Protein AF-A0A536PGT2-F1 (afdb_monomer_lite)

Foldseek 3Di:
DDDQPWDKDFDDPDVCLQVVCVVCVVVCVVVVWDFLDADPQWTWTDDDQKIWTWHGADPVGTIMITITRRPDDTRD

Secondary structure (DSSP, 8-state):
------EEEE---GGGGGSHHHHHHHHHHHTT-EEEEEETTEEEEEETTEEEEEEPPPTTPPPEEEEEE-SS-S--

Radius of gyration: 12.36 Å; chains: 1; bounding box: 36×23×28 Å

Structure (mmCIF, N/CA/C/O backbone):
data_AF-A0A536PGT2-F1
#
_entry.id   AF-A0A536PGT2-F1
#
loop_
_atom_site.group_PDB
_atom_site.id
_atom_site.type_symbol
_atom_site.label_atom_id
_atom_site.label_alt_id
_atom_site.label_comp_id
_atom_site.label_asym_id
_atom_site.label_entity_id
_atom_site.label_seq_id
_atom_site.pdbx_PDB_ins_code
_atom_site.Cartn_x
_atom_site.Cartn_y
_atom_site.Cartn_z
_atom_site.occupancy
_atom_site.B_iso_or_equiv
_atom_site.auth_seq_id
_atom_site.auth_comp_id
_atom_site.auth_asym_id
_atom_site.auth_atom_id
_atom_site.pdbx_PDB_model_num
ATOM 1 N N . MET A 1 1 ? -25.463 -9.230 -3.715 1.00 38.12 1 MET A N 1
ATOM 2 C CA . MET A 1 1 ? -24.019 -9.396 -3.440 1.00 38.12 1 MET A CA 1
ATOM 3 C C . MET A 1 1 ? -23.423 -8.008 -3.342 1.00 38.12 1 MET A C 1
ATOM 5 O O . MET A 1 1 ? -23.613 -7.233 -4.266 1.00 38.12 1 MET A O 1
ATOM 9 N N . ILE A 1 2 ? -22.843 -7.654 -2.196 1.00 45.56 2 ILE A N 1
ATOM 10 C CA . ILE A 1 2 ? -22.381 -6.289 -1.934 1.00 45.56 2 ILE A CA 1
ATOM 11 C C . ILE A 1 2 ? -21.017 -6.114 -2.604 1.00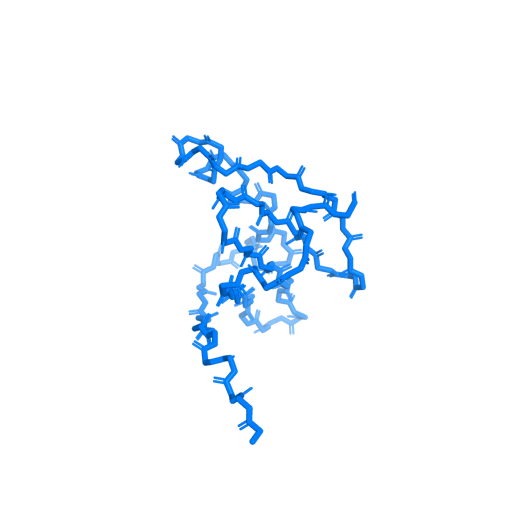 45.56 2 ILE A C 1
ATOM 13 O O . ILE A 1 2 ? -20.041 -6.710 -2.154 1.00 45.56 2 ILE A O 1
ATOM 17 N N . ALA A 1 3 ? -20.963 -5.337 -3.684 1.00 48.22 3 ALA A N 1
ATOM 18 C CA . ALA A 1 3 ? -19.703 -4.823 -4.193 1.00 48.22 3 ALA A CA 1
ATOM 19 C C . ALA A 1 3 ? -19.176 -3.831 -3.148 1.00 48.22 3 ALA A C 1
ATOM 21 O O . ALA A 1 3 ? -19.745 -2.767 -2.925 1.00 48.22 3 ALA A O 1
ATOM 22 N N . SER A 1 4 ? -18.151 -4.234 -2.402 1.00 53.47 4 SER A N 1
ATOM 23 C CA . SER A 1 4 ? -17.353 -3.297 -1.620 1.00 53.47 4 SER A CA 1
ATOM 24 C C . SER A 1 4 ? -16.513 -2.513 -2.624 1.00 53.47 4 SER A C 1
ATOM 26 O O . SER A 1 4 ? -15.418 -2.957 -2.976 1.00 53.47 4 SER A O 1
ATOM 28 N N . ASP A 1 5 ? -17.057 -1.412 -3.140 1.00 66.00 5 ASP A N 1
ATOM 29 C CA . ASP A 1 5 ? -16.394 -0.530 -4.105 1.00 66.00 5 ASP A CA 1
ATOM 30 C C . ASP A 1 5 ? -15.231 0.198 -3.420 1.00 66.00 5 ASP A C 1
ATOM 32 O O . ASP A 1 5 ? -15.319 1.351 -3.008 1.00 66.00 5 ASP A O 1
ATOM 36 N N . GLY A 1 6 ? -14.137 -0.528 -3.208 1.00 71.62 6 GLY A N 1
ATOM 37 C CA . GLY A 1 6 ? -12.868 0.064 -2.832 1.00 71.62 6 GLY A CA 1
ATOM 38 C C . GLY A 1 6 ? -12.322 0.899 -3.978 1.00 71.62 6 GLY A C 1
ATOM 39 O O . GLY A 1 6 ? -12.422 0.503 -5.142 1.00 71.62 6 GLY A O 1
ATOM 40 N N . THR A 1 7 ? -11.713 2.031 -3.654 1.00 85.00 7 THR A N 1
ATOM 41 C CA . THR A 1 7 ? -11.086 2.883 -4.658 1.00 85.00 7 THR A CA 1
ATOM 42 C C . THR A 1 7 ? -9.659 2.412 -4.895 1.00 85.00 7 THR A C 1
ATOM 44 O O . THR A 1 7 ? -8.882 2.239 -3.954 1.00 85.00 7 THR A O 1
ATOM 47 N N . THR A 1 8 ? -9.317 2.197 -6.163 1.00 88.88 8 THR A N 1
ATOM 48 C CA . THR A 1 8 ? -7.956 1.865 -6.589 1.00 88.88 8 THR A CA 1
ATOM 49 C C . THR A 1 8 ? -7.378 3.038 -7.363 1.00 88.88 8 THR A C 1
ATOM 51 O O . THR A 1 8 ? -7.955 3.468 -8.362 1.00 88.88 8 THR A O 1
ATOM 54 N N . TRP A 1 9 ? -6.212 3.508 -6.938 1.00 89.00 9 TRP A N 1
ATOM 55 C CA . TRP A 1 9 ? -5.426 4.517 -7.632 1.00 89.00 9 TRP A CA 1
ATOM 56 C C . TRP A 1 9 ? -4.143 3.904 -8.181 1.00 89.00 9 TRP A C 1
ATOM 58 O O . TRP A 1 9 ? -3.550 3.009 -7.580 1.00 89.00 9 TRP A O 1
ATOM 68 N N . ARG A 1 10 ? -3.710 4.423 -9.327 1.00 90.19 10 ARG A N 1
ATOM 69 C CA . ARG A 1 10 ? -2.342 4.278 -9.824 1.00 90.19 10 ARG A CA 1
ATOM 70 C C . ARG A 1 10 ? -1.644 5.604 -9.613 1.00 90.19 10 ARG A C 1
ATOM 72 O O . ARG A 1 10 ? -2.247 6.649 -9.854 1.00 90.19 10 ARG A O 1
ATOM 79 N N . PHE A 1 11 ? -0.408 5.552 -9.162 1.00 84.75 11 PHE A N 1
ATOM 80 C CA . PHE A 1 11 ? 0.387 6.736 -8.883 1.00 84.75 11 PHE A CA 1
ATOM 81 C C . PHE A 1 11 ? 1.809 6.498 -9.370 1.00 84.75 11 PHE A C 1
ATOM 83 O O . PHE A 1 11 ? 2.223 5.355 -9.530 1.00 84.75 11 PHE A O 1
ATOM 90 N N . ASP A 1 12 ? 2.518 7.581 -9.660 1.00 88.31 12 ASP A N 1
ATOM 91 C CA . ASP A 1 12 ? 3.893 7.532 -10.138 1.00 88.31 12 ASP A CA 1
ATOM 92 C C . ASP A 1 12 ? 4.825 8.074 -9.053 1.00 88.31 12 ASP A C 1
ATOM 94 O O . ASP A 1 12 ? 4.774 9.253 -8.701 1.00 88.31 12 ASP A O 1
ATOM 98 N N . CYS A 1 13 ? 5.649 7.186 -8.507 1.00 83.56 13 CYS A N 1
ATOM 99 C CA . CYS A 1 13 ? 6.741 7.476 -7.583 1.00 83.56 13 CYS A CA 1
ATOM 100 C C . CYS A 1 13 ? 8.090 7.649 -8.306 1.00 83.56 13 CYS A C 1
ATOM 102 O O . CYS A 1 13 ? 9.128 7.774 -7.655 1.00 83.56 13 CYS A O 1
ATOM 104 N N . GLY A 1 14 ? 8.108 7.645 -9.642 1.00 85.31 14 GLY A N 1
ATOM 105 C CA . GLY A 1 14 ? 9.315 7.775 -10.449 1.00 85.31 14 GLY A CA 1
ATOM 106 C C . GLY A 1 14 ? 10.276 6.605 -10.237 1.00 85.31 14 GLY A C 1
ATOM 107 O O . GLY A 1 14 ? 9.926 5.444 -10.454 1.00 85.31 14 GLY A O 1
ATOM 108 N N . ALA A 1 15 ? 11.503 6.907 -9.802 1.00 85.44 15 ALA A N 1
ATOM 109 C CA . ALA A 1 15 ? 12.529 5.895 -9.533 1.00 85.44 15 ALA A CA 1
ATOM 110 C C . ALA A 1 15 ? 12.133 4.915 -8.411 1.00 85.44 15 ALA A C 1
ATOM 112 O O . ALA A 1 15 ? 12.609 3.783 -8.394 1.00 85.44 15 ALA A O 1
ATOM 113 N N . GLU A 1 16 ? 11.217 5.320 -7.528 1.00 85.94 16 GLU A N 1
ATOM 114 C CA . GLU A 1 16 ? 10.758 4.517 -6.393 1.00 85.94 16 GLU A CA 1
ATOM 115 C C . GLU A 1 16 ? 9.516 3.676 -6.719 1.00 85.94 16 GLU A C 1
ATOM 117 O O . GLU A 1 16 ? 8.918 3.108 -5.816 1.00 85.94 16 GLU A O 1
ATOM 122 N N . ASN A 1 17 ? 9.103 3.555 -7.989 1.00 85.62 17 ASN A N 1
ATOM 123 C CA . ASN A 1 17 ? 7.934 2.740 -8.361 1.00 85.62 17 ASN A CA 1
ATOM 124 C C . ASN A 1 17 ? 8.039 1.272 -7.911 1.00 85.62 17 ASN A C 1
ATOM 126 O O . ASN A 1 17 ? 7.011 0.653 -7.662 1.00 85.62 17 ASN A O 1
ATOM 130 N N . ALA A 1 18 ? 9.257 0.735 -7.786 1.00 85.94 18 ALA A N 1
ATOM 131 C CA . ALA A 1 18 ? 9.515 -0.619 -7.289 1.00 85.94 18 ALA A CA 1
ATOM 132 C C . ALA A 1 18 ? 9.617 -0.722 -5.749 1.00 85.94 18 ALA A C 1
ATOM 134 O O . ALA A 1 18 ? 9.736 -1.832 -5.237 1.00 85.94 18 ALA A O 1
ATOM 135 N N . ASN A 1 19 ? 9.619 0.413 -5.034 1.00 88.00 19 ASN A N 1
ATOM 136 C CA . ASN A 1 19 ? 9.696 0.522 -3.568 1.00 88.00 19 ASN A CA 1
ATOM 137 C C . ASN A 1 19 ? 8.672 1.546 -3.016 1.00 88.00 19 ASN A C 1
ATOM 139 O O . ASN A 1 19 ? 8.900 2.217 -2.003 1.00 88.00 19 ASN A O 1
ATOM 143 N N . ALA A 1 20 ? 7.541 1.698 -3.692 1.00 89.69 20 ALA A N 1
ATOM 144 C CA . ALA A 1 20 ? 6.463 2.628 -3.421 1.00 89.69 20 ALA A CA 1
ATOM 145 C C . ALA A 1 20 ? 5.910 2.498 -1.997 1.00 89.69 20 ALA A C 1
ATOM 147 O O . ALA A 1 20 ? 5.590 3.514 -1.380 1.00 89.69 20 ALA A O 1
ATOM 148 N N . ALA A 1 21 ? 5.831 1.294 -1.424 1.00 90.19 21 ALA A N 1
ATOM 149 C CA . ALA A 1 21 ? 5.410 1.112 -0.038 1.00 90.19 21 ALA A CA 1
ATOM 150 C C . ALA A 1 21 ? 6.376 1.782 0.945 1.00 90.19 21 ALA A C 1
ATOM 152 O O . ALA A 1 21 ? 5.933 2.459 1.875 1.00 90.19 21 ALA A O 1
ATOM 153 N N . ALA A 1 22 ? 7.687 1.649 0.723 1.00 89.69 22 ALA A N 1
ATOM 154 C CA . ALA A 1 22 ? 8.698 2.307 1.545 1.00 89.69 22 ALA A CA 1
ATOM 155 C C . ALA A 1 22 ? 8.673 3.830 1.350 1.00 89.69 22 ALA A C 1
ATOM 157 O O . ALA A 1 22 ? 8.755 4.572 2.330 1.00 89.69 22 ALA A O 1
ATOM 158 N N . ALA A 1 23 ? 8.487 4.294 0.111 1.00 90.50 23 ALA A N 1
ATOM 159 C CA . ALA A 1 23 ? 8.378 5.716 -0.208 1.00 90.50 23 ALA A CA 1
ATOM 160 C C . ALA A 1 23 ? 7.133 6.373 0.419 1.00 90.50 23 ALA A C 1
ATOM 162 O O . ALA A 1 23 ? 7.201 7.504 0.899 1.00 90.50 23 ALA A O 1
ATOM 163 N N . LEU A 1 24 ? 6.000 5.663 0.459 1.00 89.00 24 LEU A N 1
ATOM 164 C CA . LEU A 1 24 ? 4.747 6.154 1.041 1.00 89.00 24 LEU A CA 1
ATOM 165 C C . LEU A 1 24 ? 4.662 5.977 2.562 1.00 89.00 24 LEU A C 1
ATOM 167 O O . LEU A 1 24 ? 3.869 6.664 3.211 1.00 89.00 24 LEU A O 1
ATOM 171 N N . ALA A 1 25 ? 5.468 5.092 3.153 1.00 91.25 25 ALA A N 1
ATOM 172 C CA . ALA A 1 25 ? 5.409 4.774 4.577 1.00 91.25 25 ALA A CA 1
ATOM 173 C C . ALA A 1 25 ? 5.490 6.001 5.513 1.00 91.25 25 ALA A C 1
ATOM 175 O O . ALA A 1 25 ? 4.712 6.044 6.470 1.00 91.25 25 ALA A O 1
ATOM 176 N N . PRO A 1 26 ? 6.366 7.006 5.294 1.00 92.94 26 PRO A N 1
ATOM 177 C CA . PRO A 1 26 ? 6.405 8.204 6.135 1.00 92.94 26 PRO A CA 1
ATOM 178 C C . PRO A 1 26 ? 5.094 8.998 6.082 1.00 92.94 26 PRO A C 1
ATOM 180 O O . PRO A 1 26 ? 4.511 9.286 7.125 1.00 92.94 26 PRO A O 1
ATOM 183 N N . ALA A 1 27 ? 4.577 9.259 4.878 1.00 91.88 27 ALA A N 1
ATOM 184 C CA . ALA A 1 27 ? 3.347 10.025 4.682 1.00 91.88 27 ALA A CA 1
ATOM 185 C C . ALA A 1 27 ? 2.113 9.309 5.257 1.00 91.88 27 ALA A C 1
ATOM 187 O O . ALA A 1 27 ? 1.189 9.950 5.760 1.00 91.88 27 ALA A O 1
ATOM 188 N N . LEU A 1 28 ? 2.086 7.974 5.204 1.00 91.88 28 LEU A N 1
ATOM 189 C CA . LEU A 1 28 ? 1.027 7.168 5.813 1.00 91.88 28 LEU A CA 1
ATOM 190 C C . LEU A 1 28 ? 1.075 7.247 7.341 1.00 91.88 28 LEU A C 1
ATOM 192 O O . LEU A 1 28 ? 0.037 7.462 7.971 1.00 91.88 28 LEU A O 1
ATOM 196 N N . LYS A 1 29 ? 2.268 7.156 7.938 1.00 93.25 29 LYS A N 1
ATOM 197 C CA . LYS A 1 29 ? 2.456 7.316 9.389 1.00 93.25 29 LYS A CA 1
ATOM 198 C C . LYS A 1 29 ? 2.037 8.706 9.869 1.00 93.25 29 LYS A C 1
ATOM 200 O O . LYS A 1 29 ? 1.313 8.802 10.855 1.00 93.25 29 LYS A O 1
ATOM 205 N N . GLU A 1 30 ? 2.424 9.765 9.159 1.00 95.62 30 GLU A N 1
ATOM 206 C CA . GLU A 1 30 ? 2.014 11.147 9.468 1.00 95.62 30 GLU A CA 1
ATOM 207 C C . GLU A 1 30 ? 0.493 11.328 9.424 1.00 95.62 30 GLU A C 1
ATOM 209 O O . GLU A 1 30 ? -0.090 12.036 10.242 1.00 95.62 30 GLU A O 1
ATOM 214 N N . GLN A 1 31 ? -0.173 10.627 8.506 1.00 91.75 31 GLN A N 1
ATOM 215 C CA . GLN A 1 31 ? -1.628 10.614 8.396 1.00 91.75 31 GLN A CA 1
ATOM 216 C C . GLN A 1 31 ? -2.313 9.661 9.392 1.00 91.75 31 GLN A C 1
ATOM 218 O O . GLN A 1 31 ? -3.541 9.532 9.357 1.00 91.75 31 GLN A O 1
ATOM 223 N N . GLY A 1 32 ? -1.569 8.998 10.281 1.00 92.06 32 GLY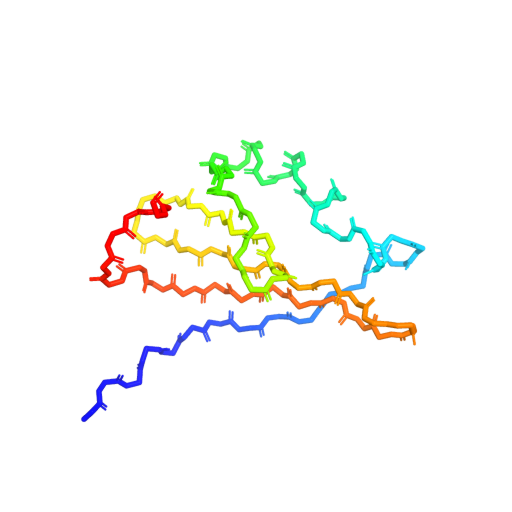 A N 1
ATOM 224 C CA . GLY A 1 32 ? -2.106 8.115 11.319 1.00 92.06 32 GLY A CA 1
ATOM 225 C C . GLY A 1 32 ? -2.519 6.726 10.826 1.00 92.06 32 GLY A C 1
ATOM 226 O O . GLY A 1 32 ? -3.354 6.082 11.459 1.00 92.06 32 GLY A O 1
ATOM 227 N N . TRP A 1 33 ? -1.984 6.271 9.693 1.00 92.12 33 TRP A N 1
ATOM 228 C CA . TRP A 1 33 ? -2.107 4.878 9.268 1.00 92.12 33 TRP A CA 1
ATOM 229 C C . TRP A 1 33 ? -1.093 4.005 10.006 1.00 92.12 33 TRP A C 1
ATOM 231 O O . TRP A 1 33 ? 0.046 4.407 10.245 1.00 92.12 33 TRP A O 1
ATOM 241 N N . THR A 1 34 ? -1.502 2.784 10.333 1.00 91.44 34 THR A N 1
ATOM 242 C CA . THR A 1 34 ? -0.666 1.790 11.011 1.00 91.44 34 THR A CA 1
ATOM 243 C C . THR A 1 34 ? -0.292 0.688 10.033 1.00 91.44 34 THR A C 1
ATOM 245 O O . THR A 1 34 ? -1.166 0.155 9.357 1.00 91.44 34 THR A O 1
ATOM 248 N N . PHE A 1 35 ? 0.992 0.344 9.943 1.00 90.81 35 PHE A N 1
ATOM 249 C CA . PHE A 1 35 ? 1.440 -0.760 9.096 1.00 90.81 35 PHE A CA 1
ATOM 250 C C . PHE A 1 35 ? 1.004 -2.101 9.695 1.00 90.81 35 PHE A C 1
ATOM 252 O O . PHE A 1 35 ? 1.318 -2.394 10.847 1.00 90.81 35 PHE A O 1
ATOM 259 N N . CYS A 1 36 ? 0.290 -2.897 8.904 1.00 87.69 36 CYS A N 1
ATOM 260 C CA . CYS A 1 36 ? -0.258 -4.194 9.289 1.00 87.69 36 CYS A CA 1
ATOM 261 C C . CYS A 1 36 ? 0.661 -5.375 8.937 1.00 87.69 36 CYS A C 1
ATOM 263 O O . CYS A 1 36 ? 0.416 -6.490 9.386 1.00 87.6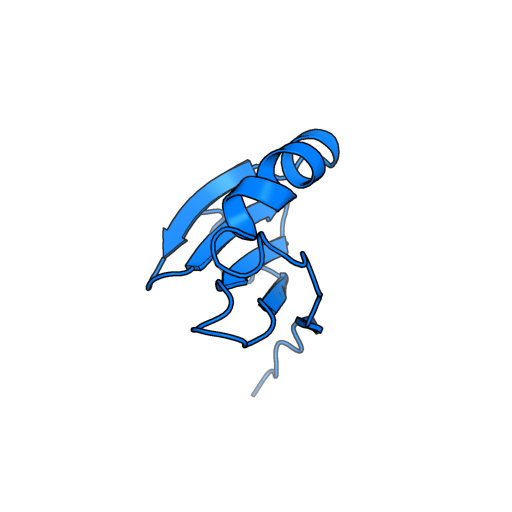9 36 CYS A O 1
ATOM 265 N N . GLY A 1 37 ? 1.671 -5.156 8.089 1.00 88.19 37 GLY A N 1
ATOM 266 C CA . GLY A 1 37 ? 2.491 -6.212 7.494 1.00 88.19 37 GLY A CA 1
ATOM 267 C C . GLY A 1 37 ? 2.276 -6.359 5.987 1.00 88.19 37 GLY A C 1
ATOM 268 O O . GLY A 1 37 ? 1.434 -5.689 5.387 1.00 88.19 37 GLY A O 1
ATOM 269 N N . ASP A 1 38 ? 3.051 -7.253 5.377 1.00 87.75 38 ASP A N 1
ATOM 270 C CA . ASP A 1 38 ? 2.958 -7.563 3.951 1.00 87.75 38 ASP A CA 1
ATOM 271 C C . ASP A 1 38 ? 2.076 -8.796 3.716 1.00 87.75 38 ASP A C 1
ATOM 273 O O . ASP A 1 38 ? 2.335 -9.887 4.225 1.00 87.75 38 ASP A O 1
ATOM 277 N N . LEU A 1 39 ? 1.020 -8.628 2.921 1.00 81.38 39 LEU A N 1
ATOM 278 C CA . LEU A 1 39 ? 0.021 -9.646 2.615 1.00 81.38 39 LEU A CA 1
ATOM 279 C C . LEU A 1 39 ? -0.008 -9.930 1.121 1.00 81.38 39 LEU A C 1
ATOM 281 O O . LEU A 1 39 ? -0.318 -9.055 0.316 1.00 81.38 39 LEU A O 1
ATOM 285 N N . ALA A 1 40 ? 0.292 -11.177 0.751 1.00 79.50 40 ALA A N 1
ATOM 286 C CA . ALA A 1 40 ? 0.309 -11.628 -0.642 1.00 79.50 40 ALA A CA 1
ATOM 287 C C . ALA A 1 40 ? 1.146 -10.717 -1.572 1.00 79.50 40 ALA A C 1
ATOM 289 O O . ALA A 1 40 ? 0.757 -10.469 -2.710 1.00 79.50 40 ALA A O 1
ATOM 290 N N . GLY A 1 41 ? 2.279 -10.205 -1.073 1.00 79.44 41 GLY A N 1
ATOM 291 C CA . GLY A 1 41 ? 3.166 -9.306 -1.823 1.00 79.44 41 GLY A CA 1
ATOM 292 C C . GLY A 1 41 ? 2.720 -7.840 -1.861 1.00 79.44 41 GLY A C 1
ATOM 293 O O . GLY A 1 41 ? 3.192 -7.093 -2.711 1.00 79.44 41 GLY A O 1
ATOM 294 N N . ARG A 1 42 ? 1.807 -7.429 -0.970 1.00 86.88 42 ARG A N 1
ATOM 295 C CA . ARG A 1 42 ? 1.325 -6.047 -0.839 1.00 86.88 42 ARG A CA 1
ATOM 296 C C . ARG A 1 42 ? 1.490 -5.550 0.584 1.00 86.88 42 ARG A C 1
ATOM 298 O O . ARG A 1 42 ? 1.088 -6.246 1.513 1.00 86.88 42 ARG A O 1
ATOM 305 N N . SER A 1 43 ? 1.949 -4.322 0.759 1.00 90.44 43 SER A N 1
ATOM 306 C CA . SER A 1 43 ? 1.999 -3.698 2.079 1.00 90.44 43 SER A CA 1
ATOM 307 C C . SER A 1 43 ? 0.606 -3.259 2.516 1.00 90.44 43 SER A C 1
ATOM 309 O O . SER A 1 43 ? -0.048 -2.467 1.832 1.00 90.44 43 SER A O 1
ATOM 311 N N . ALA A 1 44 ? 0.147 -3.770 3.656 1.00 91.19 44 ALA A N 1
ATOM 312 C CA . ALA A 1 44 ? -1.157 -3.457 4.221 1.00 91.19 44 ALA A CA 1
ATOM 313 C C . ALA A 1 44 ? -1.048 -2.398 5.326 1.00 91.19 44 ALA A C 1
ATOM 315 O O . ALA A 1 44 ? -0.150 -2.436 6.168 1.00 91.19 44 ALA A O 1
ATOM 316 N N . TRP A 1 45 ? -1.987 -1.454 5.328 1.00 91.25 45 TRP A N 1
ATOM 317 C CA . TRP A 1 45 ? -2.055 -0.343 6.273 1.00 91.25 45 TRP A CA 1
ATOM 318 C C . TRP A 1 45 ? -3.483 -0.149 6.773 1.00 91.25 45 TRP A C 1
ATOM 320 O O . TRP A 1 45 ? -4.410 -0.090 5.972 1.00 91.25 45 TRP A O 1
ATOM 330 N N . GLY A 1 46 ? -3.665 -0.007 8.081 1.00 90.25 46 GLY A N 1
ATOM 331 C CA . GLY A 1 46 ? -4.969 0.135 8.723 1.00 90.25 46 GLY A CA 1
ATOM 332 C C . GLY A 1 46 ? -5.173 1.518 9.333 1.00 90.25 46 GLY A C 1
ATOM 333 O O . GLY A 1 46 ? -4.244 2.110 9.892 1.00 90.25 46 GLY A O 1
ATOM 334 N N . LYS A 1 47 ? -6.403 2.032 9.248 1.00 89.31 47 LYS A N 1
ATOM 335 C CA . LYS A 1 47 ? -6.848 3.245 9.947 1.00 89.31 47 LYS A CA 1
ATOM 336 C C . LYS A 1 47 ? -8.348 3.179 10.234 1.00 89.31 47 LYS A C 1
ATOM 338 O O . LYS A 1 47 ? -9.178 3.444 9.364 1.00 89.31 47 LYS A O 1
ATOM 343 N N . GLY A 1 48 ? -8.706 2.876 11.480 1.00 85.81 48 GLY A N 1
ATOM 344 C CA . GLY A 1 48 ? -10.105 2.738 11.889 1.00 85.81 48 GLY A CA 1
ATOM 345 C C . GLY A 1 48 ? -10.770 1.550 11.193 1.00 85.81 48 GLY A C 1
ATOM 346 O O . GLY A 1 48 ? -10.394 0.421 11.458 1.00 85.81 48 GLY A O 1
ATOM 347 N N . ALA A 1 49 ? -11.747 1.819 10.323 1.00 83.69 49 ALA A N 1
ATOM 348 C CA . ALA A 1 49 ? -12.448 0.814 9.513 1.00 83.69 49 ALA A CA 1
ATOM 349 C C . ALA A 1 49 ? -12.032 0.867 8.030 1.00 83.69 49 ALA A C 1
ATOM 351 O O . ALA A 1 49 ? -12.841 0.617 7.137 1.00 83.69 49 ALA A O 1
ATOM 352 N N . MET A 1 50 ? -10.799 1.289 7.751 1.00 86.31 50 MET A N 1
ATOM 353 C CA . MET A 1 50 ? -10.246 1.396 6.403 1.00 86.31 50 MET A CA 1
ATOM 354 C C . MET A 1 50 ? -8.916 0.659 6.333 1.00 86.31 50 MET A C 1
ATOM 356 O O . MET A 1 50 ? -8.055 0.849 7.194 1.00 86.31 50 MET A O 1
ATOM 360 N N . THR A 1 51 ? -8.725 -0.079 5.244 1.00 88.69 51 THR A N 1
ATOM 361 C CA . THR A 1 51 ? -7.460 -0.735 4.911 1.00 88.69 51 THR A CA 1
ATOM 362 C C . THR A 1 51 ? -6.952 -0.196 3.580 1.00 88.69 51 THR A C 1
ATOM 364 O O . THR A 1 51 ? -7.714 -0.076 2.617 1.00 88.69 51 THR A O 1
ATOM 367 N N . ILE A 1 52 ? -5.662 0.104 3.507 1.00 90.44 52 ILE A N 1
ATOM 368 C CA . ILE A 1 52 ? -4.941 0.401 2.274 1.00 90.44 52 ILE A CA 1
ATOM 369 C C . ILE A 1 52 ? -4.005 -0.763 1.961 1.00 90.44 52 ILE A C 1
ATOM 371 O O . ILE A 1 52 ? -3.270 -1.225 2.827 1.00 90.44 52 ILE A O 1
ATOM 375 N N . PHE A 1 53 ? -4.003 -1.193 0.704 1.00 90.69 53 PHE A N 1
ATOM 376 C CA . PHE A 1 53 ? -3.012 -2.100 0.143 1.00 90.69 53 PHE A CA 1
ATOM 377 C C . PHE A 1 53 ? -2.170 -1.353 -0.874 1.00 90.69 53 PHE A C 1
ATOM 379 O O . PHE A 1 53 ? -2.720 -0.720 -1.778 1.00 90.69 53 PHE A O 1
ATOM 386 N N . ILE A 1 54 ? -0.856 -1.458 -0.738 1.00 91.62 54 ILE A N 1
ATOM 387 C CA . ILE A 1 54 ? 0.105 -0.918 -1.692 1.00 91.62 54 ILE A CA 1
ATOM 388 C C . ILE A 1 54 ? 0.759 -2.095 -2.392 1.00 91.62 54 ILE A C 1
ATOM 390 O O . ILE A 1 54 ? 1.321 -2.975 -1.743 1.00 91.62 54 ILE A O 1
ATOM 394 N N . GLU A 1 55 ? 0.637 -2.124 -3.710 1.00 91.50 55 GLU A N 1
ATOM 395 C CA . GLU A 1 55 ? 1.339 -3.069 -4.568 1.00 91.50 55 GLU A CA 1
ATOM 396 C C . GLU A 1 55 ? 2.398 -2.303 -5.351 1.00 91.50 55 GLU A C 1
ATOM 398 O O . GLU A 1 55 ? 2.103 -1.268 -5.958 1.00 91.50 55 GLU A O 1
ATOM 403 N N . GLU A 1 56 ? 3.615 -2.828 -5.324 1.00 91.12 56 GLU A N 1
ATOM 404 C CA . GLU A 1 56 ? 4.748 -2.265 -6.041 1.00 91.12 56 GLU A CA 1
ATOM 405 C C . GLU A 1 56 ? 4.540 -2.303 -7.554 1.00 91.12 56 GLU A C 1
ATOM 407 O O . GLU A 1 56 ? 3.910 -3.208 -8.107 1.00 91.12 56 GLU A O 1
ATOM 412 N N . GLY A 1 57 ? 5.109 -1.321 -8.245 1.00 85.50 57 GLY A N 1
ATOM 413 C CA . GLY A 1 57 ? 5.196 -1.335 -9.693 1.00 85.50 57 GLY A CA 1
ATOM 414 C C . GLY A 1 57 ? 6.141 -2.446 -10.144 1.00 85.50 57 GLY A C 1
ATOM 415 O O . GLY A 1 57 ? 7.334 -2.425 -9.839 1.00 85.50 57 GLY A O 1
ATOM 416 N N . ALA A 1 58 ? 5.633 -3.412 -10.915 1.00 79.81 58 ALA A N 1
ATOM 417 C CA . ALA A 1 58 ? 6.493 -4.337 -11.657 1.00 79.81 58 ALA A CA 1
ATOM 418 C C . ALA A 1 58 ? 7.401 -3.553 -12.628 1.00 79.81 58 ALA A C 1
ATOM 420 O O . ALA A 1 58 ? 7.137 -2.389 -12.892 1.00 79.81 58 ALA A O 1
ATOM 421 N N . ALA A 1 59 ? 8.455 -4.160 -13.183 1.00 72.75 59 ALA A N 1
ATOM 422 C CA . ALA A 1 59 ? 9.465 -3.476 -14.008 1.00 72.75 59 ALA A CA 1
ATOM 423 C C . ALA A 1 59 ? 8.879 -2.498 -15.066 1.00 72.75 59 ALA A C 1
ATOM 425 O O . ALA A 1 59 ? 8.457 -2.914 -16.144 1.00 72.75 59 ALA A O 1
ATOM 426 N N . GLY A 1 60 ? 8.872 -1.194 -14.748 1.00 69.12 60 GLY A N 1
ATOM 427 C CA . GLY A 1 60 ? 8.346 -0.110 -15.596 1.00 69.12 60 GLY A CA 1
ATOM 428 C C . GLY A 1 60 ? 6.844 0.196 -15.458 1.00 69.12 60 GLY A C 1
ATOM 429 O O . GLY A 1 60 ? 6.334 1.069 -16.155 1.00 69.12 60 GLY A O 1
ATOM 430 N N . GLY A 1 61 ? 6.131 -0.509 -14.583 1.00 84.69 61 GLY A N 1
ATOM 431 C CA . GLY A 1 61 ? 4.730 -0.287 -14.242 1.00 84.69 61 GLY A CA 1
ATOM 432 C C . GLY A 1 61 ? 4.549 0.675 -13.069 1.00 84.69 61 GLY A C 1
ATOM 433 O O . GLY A 1 61 ? 5.442 0.860 -12.245 1.00 84.69 61 GLY A O 1
ATOM 434 N N . LEU A 1 62 ? 3.360 1.274 -12.994 1.00 88.31 62 LEU A N 1
ATOM 435 C CA . LEU A 1 62 ? 2.980 2.129 -11.875 1.00 88.31 62 LEU A CA 1
ATOM 436 C C . LEU A 1 62 ? 2.523 1.278 -10.683 1.00 88.31 62 LEU A C 1
ATOM 438 O O . LEU A 1 62 ? 1.730 0.349 -10.890 1.00 88.31 62 LEU A O 1
ATOM 442 N N . PRO A 1 63 ? 2.948 1.608 -9.454 1.00 91.31 63 PRO A N 1
ATOM 443 C CA . PRO A 1 63 ? 2.392 1.018 -8.249 1.00 91.31 63 PRO A CA 1
ATOM 444 C C . PRO A 1 63 ? 0.893 1.313 -8.132 1.00 91.31 63 PRO A C 1
ATOM 446 O O . PRO A 1 63 ? 0.346 2.260 -8.717 1.00 91.31 63 PRO A O 1
ATOM 449 N N . THR A 1 64 ? 0.208 0.475 -7.358 1.00 91.56 64 THR A N 1
ATOM 450 C CA . THR A 1 64 ? -1.221 0.638 -7.086 1.00 91.56 64 THR A CA 1
ATOM 451 C C . THR A 1 64 ? -1.477 0.805 -5.602 1.00 91.56 64 THR A C 1
ATOM 453 O O . THR A 1 64 ? -0.854 0.157 -4.765 1.00 91.56 64 THR A O 1
ATOM 456 N N . LEU A 1 65 ? -2.410 1.696 -5.280 1.00 90.88 65 LEU A N 1
ATOM 457 C CA . LEU A 1 65 ? -2.921 1.894 -3.935 1.00 90.88 65 LEU A CA 1
ATOM 458 C C . LEU A 1 65 ? -4.396 1.557 -3.981 1.00 90.88 65 LEU A C 1
ATOM 460 O O . LEU A 1 65 ? -5.165 2.205 -4.689 1.00 90.88 65 LEU A O 1
ATOM 464 N N . ARG A 1 66 ? -4.801 0.544 -3.229 1.00 90.31 66 ARG A N 1
ATOM 465 C CA . ARG A 1 66 ? -6.199 0.151 -3.113 1.00 90.31 66 ARG A CA 1
ATOM 466 C C . ARG A 1 66 ? -6.673 0.397 -1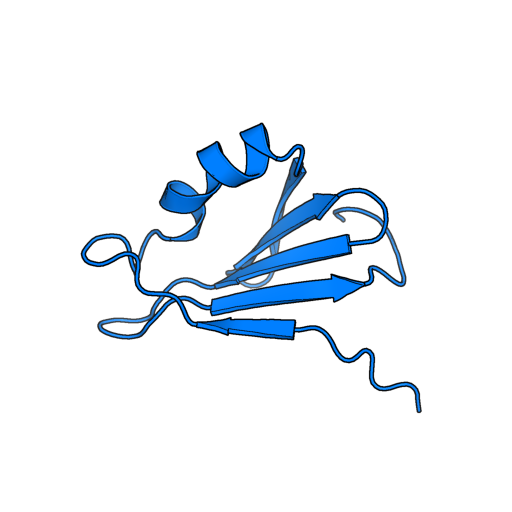.697 1.00 90.31 66 ARG A C 1
ATOM 468 O O . ARG A 1 66 ? -6.208 -0.261 -0.775 1.00 90.31 66 ARG A O 1
ATOM 475 N N . GLN A 1 67 ? -7.631 1.299 -1.540 1.00 89.31 67 GLN A N 1
ATOM 476 C CA . GLN A 1 67 ? -8.307 1.528 -0.272 1.00 89.31 67 GLN A CA 1
ATOM 477 C C . GLN A 1 67 ? -9.641 0.796 -0.268 1.00 89.31 67 GLN A C 1
ATOM 479 O O . GLN A 1 67 ? -10.449 0.948 -1.185 1.00 89.31 67 GLN A O 1
ATOM 484 N N . ILE A 1 68 ? -9.891 0.020 0.778 1.00 86.31 68 ILE A N 1
ATOM 485 C CA . ILE A 1 68 ? -11.159 -0.669 0.984 1.00 86.31 68 ILE A CA 1
ATOM 486 C C . ILE A 1 68 ? -11.711 -0.345 2.378 1.00 86.31 68 ILE A C 1
ATOM 488 O O . ILE A 1 68 ? -10.931 -0.218 3.325 1.00 86.31 68 ILE A O 1
ATOM 492 N N . PRO A 1 69 ? -13.041 -0.227 2.532 1.00 81.75 69 PRO A N 1
ATOM 493 C CA . PRO A 1 69 ? -13.653 -0.258 3.849 1.00 81.75 69 PRO A CA 1
ATOM 494 C C . PRO A 1 69 ? -13.472 -1.660 4.437 1.00 81.75 69 PRO A C 1
ATOM 496 O O . PRO A 1 69 ? -13.874 -2.668 3.845 1.00 81.75 69 PRO A O 1
ATOM 499 N N . GLU A 1 70 ? -12.838 -1.716 5.595 1.00 67.44 70 GLU A N 1
ATOM 500 C CA . GLU A 1 70 ? -12.548 -2.933 6.335 1.00 67.44 70 GLU A CA 1
ATOM 501 C C . GLU A 1 70 ? -13.867 -3.489 6.887 1.00 67.44 70 GLU A C 1
ATOM 503 O O . GLU A 1 70 ? -14.493 -2.912 7.776 1.00 67.44 70 GLU A O 1
ATOM 508 N N . ARG A 1 71 ? -14.359 -4.587 6.297 1.00 55.47 71 ARG A N 1
ATOM 509 C CA . ARG A 1 71 ? -15.580 -5.270 6.766 1.00 55.47 71 ARG A CA 1
ATOM 510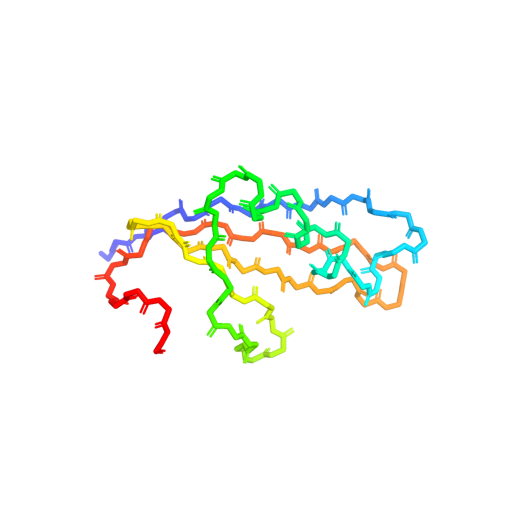 C C . ARG A 1 71 ? -15.304 -6.320 7.840 1.00 55.47 71 ARG A C 1
ATOM 512 O O . ARG A 1 71 ? -16.246 -6.732 8.512 1.00 55.47 71 ARG A O 1
ATOM 519 N N . ALA A 1 72 ? -14.063 -6.776 7.984 1.00 46.06 72 ALA A N 1
ATOM 520 C CA . ALA A 1 72 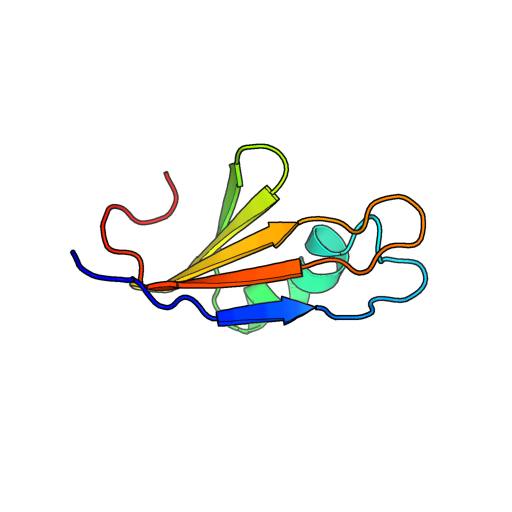? -13.690 -7.812 8.936 1.00 46.06 72 ALA A CA 1
ATOM 521 C C . ALA A 1 72 ? -12.199 -7.709 9.282 1.00 46.06 72 ALA A C 1
ATOM 523 O O . ALA A 1 72 ? -11.371 -7.862 8.392 1.00 46.06 72 ALA A O 1
ATOM 524 N N . ALA A 1 73 ? -11.955 -7.502 10.581 1.00 50.34 73 ALA A N 1
ATOM 525 C CA . ALA A 1 73 ? -10.690 -7.379 11.309 1.00 50.34 73 ALA A CA 1
ATOM 526 C C . ALA A 1 73 ? -9.781 -6.204 10.890 1.00 50.34 73 ALA A C 1
ATOM 528 O O . ALA A 1 73 ? -9.497 -6.096 9.704 1.00 50.34 73 ALA A O 1
ATOM 529 N N . PRO A 1 74 ? -9.292 -5.367 11.842 1.00 52.72 74 PRO A N 1
ATOM 530 C CA . PRO A 1 74 ? -8.115 -4.532 11.581 1.00 52.72 74 PRO A CA 1
ATOM 531 C C . PRO A 1 74 ? -6.977 -5.446 11.126 1.00 52.72 74 PRO A C 1
ATOM 533 O O . PRO A 1 74 ? -7.047 -6.631 11.447 1.00 52.72 74 PRO A O 1
ATOM 536 N N . CYS A 1 75 ? -5.978 -4.908 10.409 1.00 58.56 75 CYS A N 1
ATOM 537 C CA . CYS A 1 75 ? -4.624 -5.472 10.250 1.00 58.56 75 CYS A CA 1
ATOM 538 C C . CYS A 1 75 ? -4.477 -6.885 10.860 1.00 58.56 75 CYS A C 1
ATOM 540 O O . CYS A 1 75 ? -4.547 -6.950 12.088 1.00 58.56 75 CYS A O 1
ATOM 542 N N . PRO A 1 76 ? -4.305 -7.959 10.066 1.00 53.34 76 PRO A N 1
ATOM 543 C CA . PRO A 1 76 ? -4.476 -9.346 10.522 1.00 53.34 76 PRO A CA 1
ATOM 544 C C . PRO A 1 76 ? -3.918 -9.661 11.912 1.00 53.34 76 PRO A C 1
ATOM 546 O O . PRO A 1 76 ? -2.818 -9.165 12.243 1.00 53.34 76 PRO A O 1
#

pLDDT: mean 82.13, std 13.83, range [38.12, 95.62]

Sequence (76 aa):
MIASDGTTWRFDCGAENANAAAALAPALKEQGWTFCGDLAGRSAWGKGAMTIFIEEGAAGGLPTLRQIPERAAPCP